Protein AF-A0A9E5KTV4-F1 (afdb_monomer_lite)

Sequence (64 aa):
MSKKISLLKRIEERWFWFFVSPWLLGFLVFTLGPMTSSLIMSFTNWDIFTQAQYVGMQNYTDLF

Radius of gyratio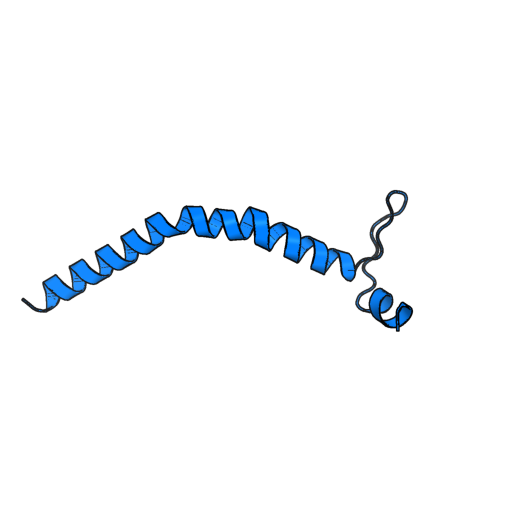n: 22.19 Å; chains: 1; bounding box: 45×33×58 Å

pLDDT: mean 90.25, std 9.63, range [53.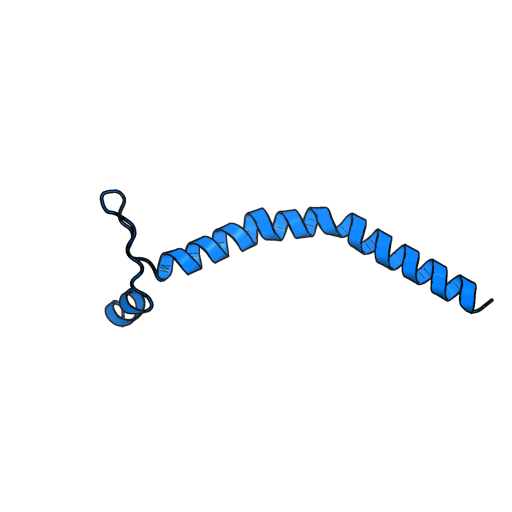0, 98.25]

Foldseek 3Di:
DVVVVVVVVVVVVVVVCVVCVVVVVCCCVPPVVVVVVVVQCLQWDDDPPDDIHRNGCVSVVVVD

Structure (mmCIF, N/CA/C/O backbone):
data_AF-A0A9E5KTV4-F1
#
_entry.id   AF-A0A9E5KTV4-F1
#
loop_
_atom_site.group_PDB
_atom_site.id
_atom_site.type_symbol
_atom_site.label_atom_id
_atom_site.label_alt_id
_atom_site.label_comp_id
_atom_site.label_asym_id
_atom_site.label_entity_id
_atom_site.label_seq_id
_atom_site.pdbx_PDB_ins_code
_atom_site.Cartn_x
_atom_site.Cartn_y
_atom_site.Cartn_z
_atom_site.occupancy
_atom_site.B_iso_or_equiv
_atom_site.auth_seq_id
_atom_site.auth_comp_id
_atom_site.auth_asym_id
_atom_site.auth_atom_id
_atom_site.pdbx_PDB_model_num
ATOM 1 N N . MET A 1 1 ? 20.260 -20.847 -34.126 1.00 53.00 1 MET A N 1
ATOM 2 C CA . MET A 1 1 ? 19.378 -19.656 -34.032 1.00 53.00 1 MET A CA 1
ATOM 3 C C . MET A 1 1 ? 18.463 -19.649 -32.801 1.00 53.00 1 MET A C 1
ATOM 5 O O . MET A 1 1 ? 18.399 -18.615 -32.156 1.00 53.00 1 MET A O 1
ATOM 9 N N . SER A 1 2 ? 17.825 -20.764 -32.413 1.00 61.41 2 SER A N 1
ATOM 10 C CA . SER A 1 2 ? 16.792 -20.803 -31.348 1.00 61.41 2 SER A CA 1
ATOM 11 C C . SER A 1 2 ? 17.221 -20.301 -29.944 1.00 61.41 2 SER A C 1
ATOM 13 O O . SER A 1 2 ? 16.543 -19.464 -29.353 1.00 61.41 2 SER A O 1
ATOM 15 N N . LYS A 1 3 ? 18.394 -20.700 -29.420 1.00 60.81 3 LYS A N 1
ATOM 16 C CA . LYS A 1 3 ? 18.848 -20.265 -28.075 1.00 60.81 3 LYS A CA 1
ATOM 17 C C . LYS A 1 3 ? 19.117 -18.757 -27.943 1.00 60.81 3 LYS A C 1
ATOM 19 O O . LYS A 1 3 ? 18.905 -18.207 -26.869 1.00 60.81 3 LYS A O 1
ATOM 24 N N . LYS A 1 4 ? 19.566 -18.074 -29.009 1.00 62.91 4 LYS A N 1
ATOM 25 C CA . LYS A 1 4 ? 19.815 -16.617 -28.967 1.00 62.91 4 LYS A CA 1
ATOM 26 C C . LYS A 1 4 ? 18.511 -15.833 -28.809 1.00 62.91 4 LYS A C 1
ATOM 28 O O . LYS A 1 4 ? 18.468 -14.917 -28.001 1.00 62.91 4 LYS A O 1
ATOM 33 N N . ILE A 1 5 ? 17.451 -16.248 -29.509 1.00 71.50 5 ILE A N 1
ATOM 34 C CA . ILE A 1 5 ? 16.114 -15.640 -29.399 1.00 71.50 5 ILE A CA 1
ATOM 35 C C . ILE A 1 5 ? 15.574 -15.799 -27.968 1.00 71.50 5 ILE A C 1
ATOM 37 O O . ILE A 1 5 ? 15.053 -14.852 -27.390 1.00 71.50 5 ILE A O 1
ATOM 41 N N . SER A 1 6 ? 15.793 -16.963 -27.346 1.00 77.81 6 SER A N 1
ATOM 42 C CA . SER A 1 6 ? 15.426 -17.202 -25.943 1.00 77.81 6 SER A CA 1
ATOM 43 C C . SER A 1 6 ? 16.152 -16.286 -24.946 1.00 77.81 6 SER A C 1
ATOM 45 O O . SER A 1 6 ? 15.543 -15.883 -23.957 1.00 77.81 6 SER A O 1
ATOM 47 N N . LEU A 1 7 ? 17.433 -15.971 -25.167 1.00 79.88 7 LEU A N 1
ATOM 48 C CA . LEU A 1 7 ? 18.200 -15.093 -24.275 1.00 79.88 7 LEU A CA 1
ATOM 49 C C . LEU A 1 7 ? 17.796 -13.625 -24.425 1.00 79.88 7 LEU A C 1
ATOM 51 O O . LEU A 1 7 ? 17.663 -12.936 -23.418 1.00 79.88 7 LEU A O 1
ATOM 55 N N . LEU A 1 8 ? 17.564 -13.168 -25.657 1.00 84.69 8 LEU A N 1
ATOM 56 C CA . LEU A 1 8 ? 17.093 -11.808 -25.926 1.00 84.69 8 LEU A CA 1
ATOM 57 C C . LEU A 1 8 ? 15.730 -11.555 -25.273 1.00 84.69 8 LEU A C 1
ATOM 59 O O . LEU A 1 8 ? 15.583 -10.572 -24.554 1.00 84.69 8 LEU A O 1
ATOM 63 N N . LYS A 1 9 ? 14.801 -12.51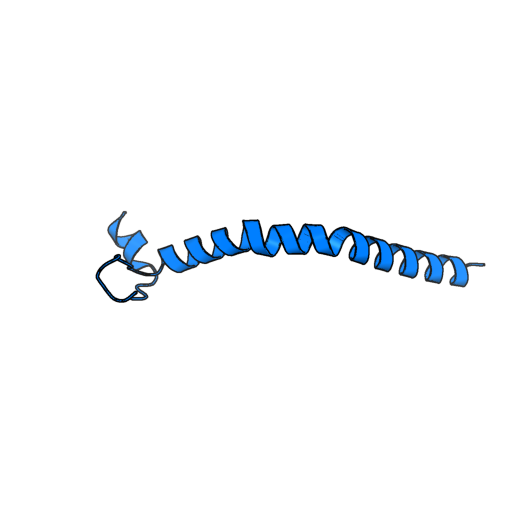2 -25.378 1.00 86.19 9 LYS A N 1
ATOM 64 C CA . LYS A 1 9 ? 13.492 -12.437 -24.714 1.00 86.19 9 LYS A CA 1
ATOM 65 C C . LYS A 1 9 ? 13.601 -12.263 -23.191 1.00 86.19 9 LYS A C 1
ATOM 67 O O . LYS A 1 9 ? 12.912 -11.436 -22.610 1.00 86.19 9 LYS A O 1
ATOM 72 N N . ARG A 1 10 ? 14.516 -12.987 -22.534 1.00 84.06 10 ARG A N 1
ATOM 73 C CA . ARG A 1 10 ? 14.758 -12.842 -21.081 1.00 84.06 10 ARG A CA 1
ATOM 74 C C . ARG A 1 10 ? 15.335 -11.478 -20.709 1.00 84.06 10 ARG A C 1
ATOM 76 O O . 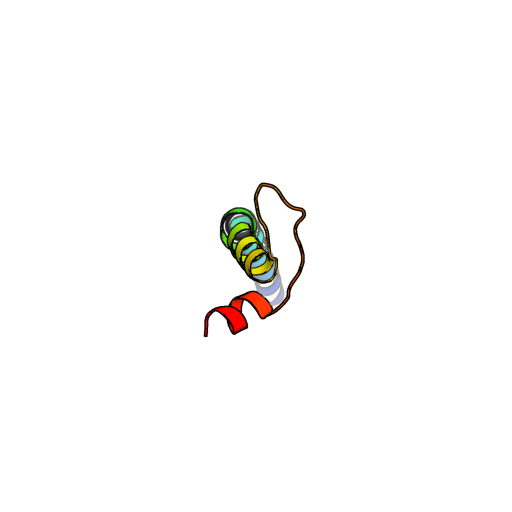ARG A 1 10 ? 15.113 -10.989 -19.604 1.00 84.06 10 ARG A O 1
ATOM 83 N N . ILE A 1 11 ? 16.136 -10.890 -21.594 1.00 90.88 11 ILE A N 1
ATOM 84 C CA . ILE A 1 11 ? 16.706 -9.558 -21.391 1.00 90.88 11 ILE A CA 1
ATOM 85 C C . ILE A 1 11 ? 15.601 -8.507 -21.526 1.00 90.88 11 ILE A C 1
ATOM 87 O O . ILE A 1 11 ? 15.481 -7.655 -20.651 1.00 90.88 11 ILE A O 1
ATOM 91 N N . GLU A 1 12 ? 14.758 -8.612 -22.553 1.00 92.25 12 GLU A N 1
ATOM 92 C CA . GLU A 1 12 ? 13.582 -7.753 -22.744 1.00 92.25 12 GLU A CA 1
ATOM 93 C C . GLU A 1 12 ? 12.628 -7.816 -21.544 1.00 92.25 12 GLU A C 1
ATOM 95 O O . GLU A 1 12 ? 12.244 -6.774 -21.019 1.00 92.25 12 GLU A O 1
ATOM 100 N N . GLU A 1 13 ? 12.325 -9.017 -21.040 1.00 93.12 13 GLU A N 1
ATOM 101 C CA . GLU A 1 13 ? 11.509 -9.213 -19.832 1.00 93.12 13 GLU A CA 1
ATOM 102 C C . GLU A 1 13 ? 12.109 -8.490 -18.613 1.00 93.12 13 GLU A C 1
ATOM 104 O O . GLU A 1 13 ? 11.397 -7.810 -17.874 1.00 93.12 13 GLU A O 1
ATOM 109 N N . ARG A 1 14 ? 13.429 -8.582 -18.405 1.00 94.25 14 ARG A N 1
ATOM 110 C CA . ARG A 1 14 ? 14.108 -7.890 -17.294 1.00 94.25 14 ARG A CA 1
ATOM 111 C C . ARG A 1 14 ? 14.060 -6.373 -17.440 1.00 94.25 14 ARG A C 1
ATOM 113 O O . ARG A 1 14 ? 13.831 -5.689 -16.446 1.00 94.25 14 ARG A O 1
ATOM 120 N N . TRP A 1 15 ? 14.276 -5.851 -18.646 1.00 95.94 15 TRP A N 1
ATOM 121 C CA . TRP A 1 15 ? 14.205 -4.411 -18.900 1.00 95.94 15 TRP A CA 1
ATOM 122 C C . TRP A 1 15 ? 12.788 -3.877 -18.733 1.00 95.94 15 TRP A C 1
ATOM 124 O O . TRP A 1 15 ? 12.617 -2.828 -18.119 1.00 95.94 15 TRP A O 1
ATOM 134 N N . PHE A 1 16 ? 11.778 -4.616 -19.195 1.00 96.19 16 PHE A N 1
ATOM 135 C CA . PHE A 1 16 ? 10.377 -4.283 -18.955 1.00 96.19 16 PHE A CA 1
ATOM 136 C C . PHE A 1 16 ? 10.105 -4.100 -17.459 1.00 96.19 16 PHE A C 1
ATOM 138 O O . PHE A 1 16 ? 9.648 -3.035 -17.043 1.00 96.19 16 PHE A O 1
ATOM 145 N N . TRP A 1 17 ? 10.465 -5.087 -16.633 1.00 96.00 17 TRP A N 1
ATOM 146 C CA . TRP A 1 17 ? 10.280 -4.980 -15.186 1.00 96.00 17 TRP A CA 1
ATOM 147 C C . TRP A 1 17 ? 11.099 -3.848 -14.572 1.00 96.00 17 TRP A C 1
ATOM 149 O O . TRP A 1 17 ? 10.595 -3.154 -13.695 1.00 96.00 17 TRP A O 1
ATOM 159 N N . PHE A 1 18 ? 12.324 -3.613 -15.046 1.00 97.06 18 PHE A N 1
ATOM 160 C CA . PHE A 1 18 ? 13.150 -2.505 -14.571 1.00 97.06 18 PHE A CA 1
ATOM 161 C C . PHE A 1 18 ? 12.479 -1.147 -14.810 1.00 97.06 18 PHE A C 1
ATOM 163 O O . PHE A 1 18 ? 12.391 -0.354 -13.878 1.00 97.06 18 PHE A O 1
ATOM 170 N N . PHE A 1 19 ? 11.944 -0.901 -16.009 1.00 96.88 19 PHE A N 1
ATOM 171 C CA . PHE A 1 19 ? 11.268 0.359 -16.340 1.00 96.88 19 PHE A CA 1
ATOM 172 C C . PHE A 1 19 ? 9.895 0.512 -15.686 1.00 96.88 19 PHE A C 1
ATOM 174 O O . PHE A 1 19 ? 9.502 1.625 -15.349 1.00 96.88 19 PHE A O 1
ATOM 181 N N . VAL A 1 20 ? 9.169 -0.588 -15.490 1.00 97.56 20 VAL A N 1
ATOM 182 C CA . VAL A 1 20 ? 7.853 -0.570 -14.837 1.00 97.56 20 VAL A CA 1
ATOM 183 C C . VAL A 1 20 ? 7.982 -0.466 -13.310 1.00 97.56 20 VAL A C 1
ATOM 185 O O . VAL A 1 20 ? 7.098 0.088 -12.652 1.00 97.56 20 VAL A O 1
ATOM 188 N N . SER A 1 21 ? 9.091 -0.940 -12.733 1.00 97.38 21 SER A N 1
ATOM 189 C CA . SER A 1 21 ? 9.293 -0.983 -11.280 1.00 97.38 21 SER A CA 1
ATOM 190 C C . SER A 1 21 ? 9.126 0.358 -10.552 1.00 97.38 21 SER A C 1
ATOM 192 O O . SER A 1 21 ? 8.476 0.336 -9.510 1.00 97.38 21 SER A O 1
ATOM 194 N N . PRO A 1 22 ? 9.591 1.528 -11.043 1.00 96.88 22 PRO A N 1
ATOM 195 C CA . PRO A 1 22 ? 9.445 2.781 -10.306 1.00 96.88 22 PRO A CA 1
ATOM 196 C C . PRO A 1 22 ? 7.984 3.231 -10.240 1.00 96.88 22 PRO A C 1
ATOM 198 O O . PRO A 1 22 ? 7.540 3.734 -9.212 1.00 96.88 22 PRO A O 1
ATOM 201 N N . TRP A 1 23 ? 7.218 3.000 -11.312 1.00 97.56 23 TRP A N 1
ATOM 202 C CA . TRP A 1 23 ? 5.787 3.292 -11.331 1.00 97.56 23 TRP A CA 1
ATOM 203 C C . TRP A 1 23 ? 5.015 2.355 -10.396 1.00 97.56 23 TRP A C 1
ATOM 205 O O . TRP A 1 23 ? 4.212 2.827 -9.593 1.00 97.56 23 TRP A O 1
ATOM 215 N N . LEU A 1 24 ? 5.305 1.048 -10.431 1.00 98.06 24 LEU A N 1
ATOM 216 C CA . LEU A 1 24 ? 4.696 0.083 -9.507 1.00 98.06 24 LEU A CA 1
ATOM 217 C C . LEU A 1 24 ? 5.034 0.398 -8.050 1.00 98.06 24 LEU A C 1
ATOM 219 O O . LEU A 1 24 ? 4.147 0.370 -7.203 1.00 98.06 24 LEU A O 1
ATOM 223 N N . LEU A 1 25 ? 6.291 0.728 -7.753 1.00 98.25 25 LEU A N 1
ATOM 224 C CA . LEU A 1 25 ? 6.705 1.138 -6.414 1.00 98.25 25 LEU A CA 1
ATOM 225 C C . LEU A 1 25 ? 5.963 2.400 -5.970 1.00 98.25 25 LEU A C 1
ATOM 227 O O . LEU A 1 25 ? 5.461 2.440 -4.851 1.00 98.25 25 LEU A O 1
ATOM 231 N N . GLY A 1 26 ? 5.829 3.392 -6.853 1.00 97.81 26 GLY A N 1
ATOM 232 C CA . GLY A 1 26 ? 5.036 4.589 -6.586 1.00 97.81 26 GLY A CA 1
ATOM 233 C C . GLY A 1 26 ? 3.580 4.258 -6.255 1.00 97.81 26 GLY A C 1
ATOM 234 O O . GLY A 1 26 ? 3.072 4.694 -5.227 1.00 97.81 26 GLY A O 1
ATOM 235 N N . PHE A 1 27 ? 2.923 3.429 -7.066 1.00 98.19 27 PHE A N 1
ATOM 236 C CA . PHE A 1 27 ? 1.556 2.973 -6.799 1.00 98.19 27 PHE A CA 1
ATOM 237 C C . PHE A 1 27 ? 1.439 2.245 -5.449 1.00 98.19 27 PHE A C 1
ATOM 239 O O . PHE A 1 27 ? 0.540 2.537 -4.657 1.00 98.19 27 PHE A O 1
ATOM 246 N N . LEU A 1 28 ? 2.363 1.330 -5.148 1.00 98.12 28 LEU A N 1
ATOM 247 C CA . LEU A 1 28 ? 2.346 0.577 -3.893 1.00 98.12 28 LEU A CA 1
ATOM 248 C C . LEU A 1 28 ? 2.534 1.485 -2.674 1.00 98.12 28 LEU A C 1
ATOM 250 O O . LEU A 1 28 ? 1.840 1.309 -1.678 1.00 98.12 28 LEU A O 1
ATOM 254 N N . VAL A 1 29 ? 3.436 2.464 -2.747 1.00 98.06 29 VAL A N 1
ATOM 255 C CA . VAL A 1 29 ? 3.744 3.350 -1.615 1.00 98.06 29 VAL A CA 1
ATOM 256 C C . VAL A 1 29 ? 2.690 4.437 -1.443 1.00 98.06 29 VAL A C 1
ATOM 258 O O . VAL A 1 29 ? 2.269 4.692 -0.320 1.00 98.06 29 VAL A O 1
ATOM 261 N N . PHE A 1 30 ? 2.257 5.078 -2.527 1.00 97.62 30 PHE A N 1
ATOM 262 C CA . PHE A 1 30 ? 1.424 6.282 -2.453 1.00 97.62 30 PHE A CA 1
ATOM 263 C C . PHE A 1 30 ? -0.071 6.019 -2.617 1.00 97.62 30 PHE A C 1
ATOM 265 O O . PHE A 1 30 ? -0.876 6.853 -2.213 1.00 97.62 30 PHE A O 1
ATOM 272 N N . THR A 1 31 ? -0.465 4.882 -3.188 1.00 96.75 31 THR A N 1
ATOM 273 C CA . THR A 1 31 ? -1.879 4.512 -3.328 1.00 96.75 31 THR A CA 1
ATOM 274 C C . THR A 1 31 ? -2.209 3.353 -2.409 1.00 96.75 31 THR A C 1
ATOM 276 O O . THR A 1 31 ? -3.027 3.498 -1.502 1.00 96.75 31 THR A O 1
ATOM 279 N N . LEU A 1 32 ? -1.539 2.214 -2.594 1.00 98.00 32 LEU A N 1
ATOM 280 C CA . LEU A 1 32 ? -1.868 1.018 -1.828 1.00 98.00 32 LEU A CA 1
ATOM 281 C C . LEU A 1 32 ? -1.499 1.171 -0.345 1.00 98.00 32 LEU A C 1
ATOM 283 O O . LEU A 1 32 ? -2.263 0.735 0.504 1.00 98.00 32 LEU A O 1
ATOM 287 N N . GLY A 1 33 ? -0.381 1.831 -0.030 1.00 97.44 33 GLY A N 1
ATOM 288 C CA . GLY A 1 33 ? 0.092 2.058 1.339 1.00 97.44 33 GLY A CA 1
ATOM 289 C C . GLY A 1 33 ? -0.910 2.809 2.227 1.00 97.44 33 GLY A C 1
ATOM 290 O O . GLY A 1 33 ? -1.284 2.295 3.283 1.00 97.44 33 GLY A O 1
ATOM 291 N N . PRO A 1 34 ? -1.398 3.999 1.827 1.00 97.31 34 PRO A N 1
ATOM 292 C CA . PRO A 1 34 ? -2.425 4.707 2.582 1.00 97.31 34 PRO A CA 1
ATOM 293 C C . PRO A 1 34 ? -3.737 3.928 2.655 1.00 97.31 34 PRO A C 1
ATOM 295 O O . PRO A 1 34 ? -4.335 3.864 3.723 1.00 97.31 34 PRO A O 1
ATOM 298 N N . MET A 1 35 ? -4.156 3.275 1.564 1.00 98.06 35 MET A N 1
ATOM 299 C CA . MET A 1 35 ? -5.386 2.473 1.559 1.00 98.06 35 MET A CA 1
ATOM 300 C C . MET A 1 35 ? -5.323 1.307 2.552 1.00 98.06 35 MET A C 1
ATOM 302 O O . MET A 1 35 ? -6.274 1.089 3.303 1.00 98.06 35 MET A O 1
ATOM 306 N N . THR A 1 36 ? -4.209 0.569 2.594 1.00 97.31 36 THR A N 1
ATOM 307 C CA . THR A 1 36 ? -4.026 -0.527 3.556 1.00 97.31 36 THR A CA 1
ATOM 308 C C . THR A 1 36 ? -3.900 -0.005 4.978 1.00 97.31 36 THR A C 1
ATOM 310 O O . THR A 1 36 ? -4.443 -0.617 5.891 1.00 97.31 36 THR A O 1
ATOM 313 N N . SER A 1 37 ? -3.262 1.149 5.174 1.00 94.75 37 SER A N 1
ATOM 314 C CA . SER A 1 37 ? -3.189 1.799 6.486 1.00 94.75 37 SER A CA 1
ATOM 315 C C . SER A 1 37 ? -4.577 2.204 6.986 1.00 94.75 37 SER A C 1
ATOM 317 O O . SER A 1 37 ? -4.917 1.894 8.123 1.00 94.75 37 SER A O 1
ATOM 319 N N . SER A 1 38 ? -5.417 2.807 6.138 1.00 93.94 38 SER A N 1
ATOM 320 C CA . SER A 1 38 ? -6.810 3.125 6.479 1.00 93.94 38 SER A CA 1
ATOM 321 C C . SER A 1 38 ? -7.626 1.874 6.798 1.00 93.94 38 SER A C 1
ATOM 323 O O . SER A 1 38 ? -8.411 1.885 7.742 1.00 93.94 38 SER A O 1
ATOM 325 N N . LEU A 1 39 ? -7.409 0.785 6.056 1.00 94.88 39 LEU A N 1
ATOM 326 C CA . LEU A 1 39 ? -8.044 -0.499 6.341 1.00 94.88 39 LEU A CA 1
ATOM 327 C C . LEU A 1 39 ? -7.577 -1.080 7.684 1.00 94.88 39 LEU A C 1
ATOM 329 O O . LEU A 1 39 ? -8.388 -1.588 8.436 1.00 94.88 39 LEU A O 1
ATOM 333 N N . ILE A 1 40 ? -6.294 -0.994 8.033 1.00 92.94 40 ILE A N 1
ATOM 334 C CA . ILE A 1 40 ? -5.805 -1.450 9.347 1.00 92.94 40 ILE A CA 1
ATOM 335 C C . ILE A 1 40 ? -6.379 -0.573 10.468 1.00 92.94 40 ILE A C 1
ATOM 337 O O . ILE A 1 40 ? -6.792 -1.079 11.515 1.00 92.94 40 ILE A O 1
ATOM 341 N N . MET A 1 41 ? -6.440 0.741 10.241 1.00 91.88 41 MET A N 1
ATOM 342 C CA . MET A 1 41 ? -7.020 1.689 11.186 1.00 91.88 41 MET A CA 1
ATOM 343 C C . MET A 1 41 ? -8.507 1.429 11.424 1.00 91.88 41 MET A C 1
ATOM 345 O O . MET A 1 41 ? -8.956 1.657 12.536 1.00 91.88 41 MET A O 1
ATOM 349 N N . SER A 1 42 ? -9.267 0.893 10.463 1.00 92.56 42 SER A N 1
ATOM 350 C CA . SER A 1 42 ? -10.691 0.597 10.688 1.00 92.56 42 SER A CA 1
ATOM 351 C C . SER A 1 42 ? -10.938 -0.528 11.702 1.00 92.56 42 SER A C 1
ATOM 353 O O . SER A 1 42 ? -12.009 -0.571 12.304 1.00 92.56 42 SER A O 1
ATOM 355 N N . PHE A 1 43 ? -9.948 -1.392 11.955 1.00 93.81 43 PHE A N 1
ATOM 356 C CA . PHE A 1 43 ? -9.986 -2.402 13.025 1.00 93.81 43 PHE A CA 1
ATOM 357 C C . PHE A 1 43 ? -9.452 -1.884 14.369 1.00 93.81 43 PHE A C 1
ATOM 359 O O . PHE A 1 43 ? -9.366 -2.623 15.353 1.00 93.81 43 PHE A O 1
ATOM 366 N N . THR A 1 44 ? -9.041 -0.620 14.416 1.00 91.75 44 THR A N 1
ATOM 367 C CA . THR A 1 44 ? -8.475 0.025 15.595 1.00 91.75 44 THR A CA 1
ATOM 368 C C . THR A 1 44 ? -9.405 1.150 16.019 1.00 91.75 44 THR A C 1
ATOM 370 O O . THR A 1 44 ? -9.814 1.972 15.206 1.00 91.75 44 THR A O 1
ATOM 373 N N . ASN A 1 45 ? -9.754 1.211 17.298 1.00 90.38 45 ASN A N 1
ATOM 374 C CA . ASN A 1 45 ? -10.392 2.391 17.845 1.00 90.38 45 ASN A CA 1
ATOM 375 C C . ASN A 1 45 ? -9.300 3.424 18.141 1.00 90.38 45 ASN A C 1
ATOM 377 O O . ASN A 1 45 ? -8.405 3.186 18.961 1.00 90.38 45 ASN A O 1
ATOM 381 N N . TRP A 1 46 ? -9.337 4.538 17.420 1.00 86.69 46 TRP A N 1
ATOM 382 C CA . TRP A 1 46 ? -8.358 5.607 17.543 1.00 86.69 46 TRP A CA 1
ATOM 383 C C . TRP A 1 46 ? -9.068 6.949 17.680 1.00 86.69 46 TRP A C 1
ATOM 385 O O . TRP A 1 46 ? -9.934 7.285 16.876 1.00 86.69 46 TRP A O 1
ATOM 395 N N . ASP A 1 47 ? -8.653 7.714 18.682 1.00 86.50 47 ASP A N 1
ATOM 396 C CA . ASP A 1 47 ? -9.047 9.101 18.901 1.00 86.50 47 ASP A CA 1
ATOM 397 C C . ASP A 1 47 ? -7.765 9.926 19.075 1.00 86.50 47 ASP A C 1
ATOM 399 O O . ASP A 1 47 ? -6.730 9.406 19.496 1.00 86.50 47 ASP A O 1
ATOM 403 N N . ILE A 1 48 ? -7.824 11.220 18.779 1.00 86.06 48 ILE A N 1
ATOM 404 C CA . ILE A 1 48 ? -6.682 12.142 18.832 1.00 86.06 48 ILE A CA 1
ATOM 405 C C . ILE A 1 48 ? -6.123 12.243 20.263 1.00 86.06 48 ILE A C 1
ATOM 407 O O . ILE A 1 48 ? -4.933 12.493 20.455 1.00 86.06 48 ILE A O 1
ATOM 411 N N . PHE A 1 49 ? -6.972 12.027 21.269 1.00 88.69 49 PHE A N 1
ATOM 412 C CA . PHE A 1 49 ? -6.637 12.197 22.685 1.00 88.69 49 PHE A CA 1
ATOM 413 C C . PHE A 1 49 ? -6.288 10.897 23.416 1.00 88.69 49 PHE A C 1
ATOM 415 O O . PHE A 1 49 ? -5.791 10.950 24.542 1.00 88.69 49 PHE A O 1
ATOM 422 N N . THR A 1 50 ? -6.543 9.734 22.814 1.00 84.38 50 THR A N 1
ATOM 423 C CA . THR A 1 50 ? -6.375 8.432 23.477 1.00 84.38 50 THR A CA 1
ATOM 424 C C . THR A 1 50 ? -5.435 7.520 22.706 1.00 84.38 50 THR A C 1
ATOM 426 O O . THR A 1 50 ? -5.280 7.628 21.493 1.00 84.38 50 THR A O 1
ATOM 429 N N . GLN A 1 51 ? -4.808 6.577 23.406 1.00 86.38 51 GLN A N 1
ATOM 430 C CA . GLN A 1 51 ? -3.962 5.584 22.758 1.00 86.38 51 GLN A CA 1
ATOM 431 C C . GLN A 1 51 ? -4.788 4.674 21.842 1.00 86.38 51 GLN A C 1
ATOM 433 O O . GLN A 1 51 ? -5.830 4.170 22.253 1.00 86.38 51 GLN A O 1
ATOM 438 N N . ALA A 1 52 ? -4.276 4.422 20.635 1.00 87.25 52 ALA A N 1
ATOM 439 C CA . ALA A 1 52 ? -4.845 3.475 19.680 1.00 87.25 52 ALA A CA 1
ATOM 440 C C . ALA A 1 52 ? -5.091 2.103 20.334 1.00 87.25 52 ALA A C 1
ATOM 442 O O . ALA A 1 52 ? -4.147 1.489 20.838 1.00 87.25 52 ALA A O 1
ATOM 443 N N . GLN A 1 53 ? -6.334 1.617 20.310 1.00 89.00 53 GLN A N 1
ATOM 444 C CA . GLN A 1 53 ? -6.703 0.287 20.803 1.00 89.00 53 GLN A CA 1
ATOM 445 C C . GLN A 1 53 ? -7.153 -0.583 19.636 1.00 89.00 53 GLN A C 1
ATOM 447 O O . GLN A 1 53 ? -8.105 -0.245 18.940 1.00 89.00 53 GLN A O 1
ATOM 452 N N . TYR A 1 54 ? -6.496 -1.718 19.407 1.00 92.00 54 TYR A N 1
ATOM 453 C CA . TYR A 1 54 ? -6.962 -2.665 18.397 1.00 92.00 54 TYR A CA 1
ATOM 454 C C . TYR A 1 54 ? 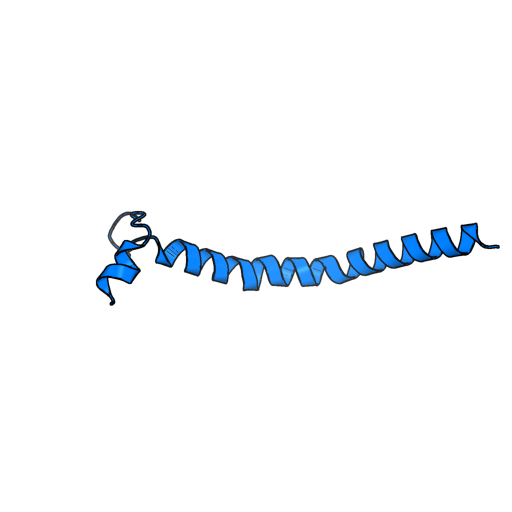-8.225 -3.372 18.903 1.00 92.00 54 TYR A C 1
ATOM 456 O O . TYR A 1 54 ? -8.171 -4.089 19.901 1.00 92.00 54 TYR A O 1
ATOM 464 N N . VAL A 1 55 ? -9.353 -3.168 18.222 1.00 92.88 55 VAL A N 1
ATOM 465 C CA . VAL A 1 55 ? -10.675 -3.692 18.621 1.00 92.88 55 VAL A CA 1
ATOM 466 C C . VAL A 1 55 ? -11.208 -4.755 17.655 1.00 92.88 55 VAL A C 1
ATOM 468 O O . VAL A 1 55 ? -12.292 -5.301 17.852 1.00 92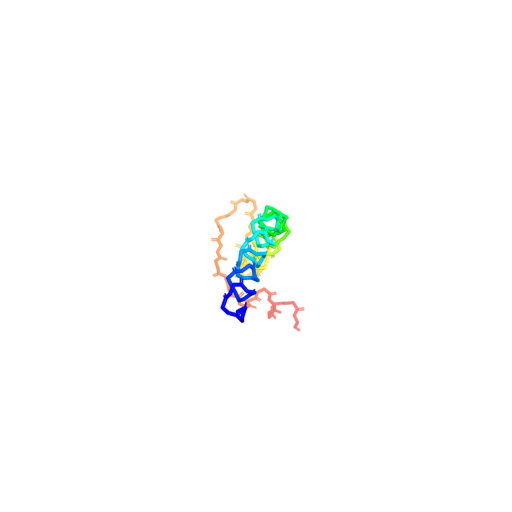.88 55 VAL A O 1
ATOM 471 N N . GLY A 1 56 ? -10.450 -5.084 16.606 1.00 91.75 56 GLY A N 1
ATOM 472 C CA . GLY A 1 56 ? -10.849 -6.071 15.609 1.00 91.75 56 GLY A CA 1
ATOM 473 C C . GLY A 1 56 ? -12.125 -5.643 14.884 1.00 91.75 56 GLY A C 1
ATOM 474 O O . GLY A 1 56 ? -12.198 -4.546 14.340 1.00 91.75 56 GLY A O 1
ATOM 475 N N . MET A 1 57 ? -13.136 -6.513 14.867 1.00 92.44 57 MET A N 1
ATOM 476 C CA . MET A 1 57 ? -14.392 -6.274 14.143 1.00 92.44 57 MET A CA 1
ATOM 477 C C . MET A 1 57 ? -15.425 -5.458 14.930 1.00 92.44 57 MET A C 1
ATOM 479 O O . MET A 1 57 ? -16.499 -5.200 14.390 1.00 92.44 57 MET A O 1
ATOM 483 N N . GLN A 1 58 ? -15.122 -5.041 16.166 1.00 92.56 58 GLN A N 1
ATOM 484 C CA . GLN A 1 58 ? -16.095 -4.378 17.041 1.00 92.56 58 GLN A CA 1
ATOM 485 C C . GLN A 1 58 ? -16.721 -3.133 16.389 1.00 92.56 58 GLN A C 1
ATOM 487 O O . GLN A 1 58 ? -17.934 -2.970 16.399 1.00 92.56 58 GLN A O 1
ATOM 492 N N . ASN A 1 59 ? -15.907 -2.317 15.710 1.00 91.38 59 ASN A N 1
ATOM 493 C CA . ASN A 1 59 ? -16.380 -1.128 14.994 1.00 91.38 59 ASN A CA 1
ATOM 494 C C . ASN A 1 59 ? -17.456 -1.450 13.940 1.00 91.38 59 ASN A C 1
ATOM 496 O O . ASN A 1 59 ? -18.334 -0.635 13.684 1.00 91.38 59 ASN A O 1
ATOM 500 N N . TYR A 1 60 ? -17.389 -2.627 13.313 1.00 92.31 60 TYR A N 1
ATOM 501 C CA . TYR A 1 60 ? -18.372 -3.056 12.321 1.00 92.31 60 TYR A CA 1
ATOM 502 C C . TYR A 1 60 ? -19.628 -3.626 12.979 1.00 92.31 60 TYR A C 1
ATOM 504 O O . TYR A 1 60 ? -20.721 -3.366 12.491 1.00 92.31 60 TYR A O 1
ATOM 512 N N . THR A 1 61 ? -19.492 -4.378 14.076 1.00 93.50 61 THR A N 1
ATOM 513 C CA . THR A 1 61 ? -20.650 -4.903 14.819 1.00 93.50 61 THR A CA 1
ATOM 514 C C . THR A 1 61 ? -21.442 -3.810 15.523 1.00 93.50 61 THR A C 1
ATOM 516 O O . THR A 1 61 ? -22.634 -3.973 15.717 1.00 93.50 61 THR A O 1
ATOM 519 N N . ASP A 1 62 ? -20.804 -2.701 15.897 1.00 92.19 62 ASP A N 1
ATOM 520 C CA . ASP A 1 62 ? -21.493 -1.574 16.536 1.00 92.19 62 ASP A CA 1
ATOM 521 C C . ASP A 1 62 ? -22.295 -0.726 15.532 1.00 92.19 62 ASP A C 1
ATOM 523 O O . ASP A 1 62 ? -23.207 0.002 15.922 1.00 92.19 62 ASP A O 1
ATOM 527 N N . LEU A 1 63 ? -21.954 -0.798 14.240 1.00 90.12 63 LEU A N 1
ATOM 528 C CA . LEU A 1 63 ? -22.607 -0.032 13.173 1.00 90.12 63 LEU A CA 1
ATOM 529 C C . LEU A 1 63 ? -23.860 -0.706 12.589 1.00 90.12 63 LEU A C 1
ATOM 531 O O . LEU A 1 63 ? -24.683 0.000 12.002 1.00 90.12 63 LEU A O 1
ATOM 535 N N . PHE A 1 64 ? -23.983 -2.033 12.693 1.00 87.94 64 PHE A N 1
ATOM 536 C CA . PHE A 1 64 ? -25.043 -2.839 12.067 1.00 87.94 64 PHE A CA 1
ATOM 537 C C . PHE A 1 64 ? -25.858 -3.606 13.104 1.00 87.94 64 PHE A C 1
ATOM 539 O O . PHE A 1 64 ? -27.103 -3.603 12.970 1.00 87.94 64 PHE A O 1
#

Secondary structure (DSSP, 8-state):
-HHHHHHHHHHHHHHHHHHHHHHHHHHIIIIIHHHHHHHHHHTEEEETTEEEEE-TTHHHHTT-